Protein AF-A0A925W249-F1 (afdb_monomer_lite)

Foldseek 3Di:
DPPAAPFDFQDKEDQDQFWIKTFAFHQQQWGWIWIGRGNPPDIDIATADHPHHGDRHWQEWYALHQFWIWTAADQHAMWIGRGNRNYIDGDPDPFRHWRYWDDDNNKIWTATPVAIWIDNPDIDGDD

pLDDT: mean 90.41, std 11.21, range [43.38, 98.69]

Secondary structure (DSSP, 8-state):
--SS--S-EEEEEESSSS-EEEEE--SSS-EEEEEESSSSSS-EEEEEESSPPSS----EEEESSSS-EEEEETTTEEEEESSTTSS-EEE--S-----EEEEETTEEEEEETTEEEEESSSEEEE-

Structure (mmCIF, N/CA/C/O backbone):
data_AF-A0A925W249-F1
#
_entry.id   AF-A0A925W249-F1
#
loop_
_atom_site.group_PDB
_atom_site.id
_atom_site.type_symbol
_atom_site.label_atom_id
_atom_site.label_alt_id
_atom_site.label_comp_id
_atom_site.label_asym_id
_atom_site.label_entity_id
_atom_site.label_seq_id
_atom_site.pdbx_PDB_ins_code
_atom_site.Cartn_x
_atom_site.Cartn_y
_atom_site.Cartn_z
_atom_site.occupancy
_atom_site.B_iso_or_equiv
_atom_site.auth_seq_id
_atom_site.auth_comp_id
_atom_site.auth_asym_id
_atom_site.auth_atom_id
_atom_site.pdbx_PDB_model_num
ATOM 1 N N . GLN A 1 1 ? -5.253 -10.702 -17.607 1.00 43.38 1 GLN A N 1
ATOM 2 C CA . GLN A 1 1 ? -3.802 -10.494 -17.817 1.00 43.38 1 GLN A CA 1
ATOM 3 C C . GLN A 1 1 ? -3.448 -9.119 -17.261 1.00 43.38 1 GLN A C 1
ATOM 5 O O . GLN A 1 1 ? -4.121 -8.161 -17.617 1.00 43.38 1 GLN A O 1
ATOM 10 N N . HIS A 1 2 ? -2.479 -9.014 -16.346 1.00 49.25 2 HIS A N 1
ATOM 11 C CA . HIS A 1 2 ? -2.073 -7.728 -15.763 1.00 49.25 2 HIS A CA 1
ATOM 12 C C . HIS A 1 2 ? -1.334 -6.900 -16.820 1.00 49.25 2 HIS A C 1
ATOM 14 O O . HIS A 1 2 ? -0.283 -7.313 -17.303 1.00 49.25 2 HIS A O 1
ATOM 20 N N . ALA A 1 3 ? -1.881 -5.743 -17.189 1.00 48.31 3 ALA A N 1
ATOM 21 C CA . ALA A 1 3 ? -1.443 -4.929 -18.326 1.00 48.31 3 ALA A CA 1
ATOM 22 C C . ALA A 1 3 ? -0.095 -4.189 -18.128 1.00 48.31 3 ALA A C 1
ATOM 24 O O . ALA A 1 3 ? 0.095 -3.097 -18.652 1.00 48.31 3 ALA A O 1
ATOM 25 N N . GLY A 1 4 ? 0.866 -4.748 -17.385 1.00 51.97 4 GLY A N 1
ATOM 26 C CA . GLY A 1 4 ? 2.185 -4.112 -17.258 1.00 51.97 4 GLY A CA 1
ATOM 27 C C . GLY A 1 4 ? 3.193 -4.758 -16.312 1.00 51.97 4 GLY A C 1
ATOM 28 O O . GLY A 1 4 ? 4.364 -4.410 -16.365 1.00 51.97 4 GLY A O 1
ATOM 29 N N . GLY A 1 5 ? 2.797 -5.718 -15.474 1.00 53.78 5 GLY A N 1
ATOM 30 C CA . GLY A 1 5 ? 3.716 -6.419 -14.571 1.00 53.78 5 GLY A CA 1
ATOM 31 C C . GLY A 1 5 ? 3.803 -7.895 -14.928 1.00 53.78 5 GLY A C 1
ATOM 32 O O . GLY A 1 5 ? 2.887 -8.652 -14.621 1.00 53.78 5 GLY A O 1
ATOM 33 N N . ARG A 1 6 ? 4.892 -8.329 -15.573 1.00 59.25 6 ARG A N 1
ATOM 34 C CA . ARG A 1 6 ? 5.230 -9.759 -15.633 1.00 59.25 6 ARG A CA 1
ATOM 35 C C . ARG A 1 6 ? 5.653 -10.184 -14.226 1.00 59.25 6 ARG A C 1
ATOM 37 O O . ARG A 1 6 ? 6.809 -10.002 -13.854 1.00 59.25 6 ARG A O 1
ATOM 44 N N . GLY A 1 7 ? 4.722 -10.683 -13.424 1.00 71.75 7 GLY A N 1
ATOM 45 C CA . GLY A 1 7 ? 5.050 -11.124 -12.076 1.00 71.75 7 GLY A CA 1
ATOM 46 C C . GLY A 1 7 ? 3.854 -11.581 -11.253 1.00 71.75 7 GLY A C 1
ATOM 47 O O . GLY A 1 7 ? 2.706 -11.508 -11.688 1.00 71.75 7 GLY A O 1
ATOM 48 N N . TYR A 1 8 ? 4.154 -12.092 -10.064 1.00 86.31 8 TYR A N 1
ATOM 49 C CA . TYR A 1 8 ? 3.171 -12.646 -9.141 1.00 86.31 8 TYR A CA 1
ATOM 50 C C . TYR A 1 8 ? 2.357 -11.558 -8.427 1.00 86.31 8 TYR A C 1
ATOM 52 O O . TYR A 1 8 ? 2.871 -10.485 -8.102 1.00 86.31 8 TYR A O 1
ATOM 60 N N . ALA A 1 9 ? 1.104 -11.875 -8.097 1.00 90.38 9 ALA A N 1
ATOM 61 C CA . ALA A 1 9 ? 0.414 -11.219 -6.993 1.00 90.38 9 ALA A CA 1
ATOM 62 C C . ALA A 1 9 ? 0.920 -11.844 -5.683 1.00 90.38 9 ALA A C 1
ATOM 64 O O . ALA A 1 9 ? 0.784 -13.048 -5.479 1.00 90.38 9 ALA A O 1
ATOM 65 N N . TRP A 1 10 ? 1.548 -11.049 -4.817 1.00 92.38 10 TRP A N 1
ATOM 66 C CA . TRP A 1 10 ? 2.240 -11.575 -3.631 1.00 92.38 10 TRP A CA 1
ATOM 67 C C . TRP A 1 10 ? 1.328 -11.735 -2.424 1.00 92.38 10 TRP A C 1
ATOM 69 O O . TRP A 1 10 ? 1.401 -12.731 -1.708 1.00 92.38 10 TRP A O 1
ATOM 79 N N . LYS A 1 11 ? 0.508 -10.721 -2.158 1.00 94.25 11 LYS A N 1
ATOM 80 C CA . LYS A 1 11 ? -0.376 -10.674 -0.994 1.00 94.25 11 LYS A CA 1
ATOM 81 C C . LYS A 1 11 ? -1.690 -10.049 -1.380 1.00 94.25 11 LYS A C 1
ATOM 83 O O . LYS A 1 11 ? -1.701 -9.080 -2.133 1.00 94.25 11 LYS A O 1
ATOM 88 N N . ILE A 1 12 ? -2.756 -10.587 -0.811 1.00 96.25 12 ILE A N 1
ATOM 89 C CA . ILE A 1 12 ? -4.109 -10.058 -0.898 1.00 96.25 12 ILE A CA 1
ATOM 90 C C . ILE A 1 12 ? -4.470 -9.514 0.484 1.00 96.25 12 ILE A C 1
ATOM 92 O O . ILE A 1 12 ? -4.108 -10.109 1.498 1.00 96.25 12 ILE A O 1
ATOM 96 N N . PHE A 1 13 ? -5.163 -8.382 0.522 1.00 97.94 13 PHE A N 1
ATOM 97 C CA . PHE A 1 13 ? -5.614 -7.738 1.746 1.00 97.94 13 PHE A CA 1
ATOM 98 C C . PHE A 1 13 ? -7.084 -7.321 1.612 1.00 97.94 13 PHE A C 1
ATOM 100 O O . PHE A 1 13 ? -7.381 -6.293 0.990 1.00 97.94 13 PHE A O 1
ATOM 107 N N . PRO A 1 14 ? -8.018 -8.110 2.168 1.00 98.12 14 PRO A N 1
ATOM 108 C CA . PRO A 1 14 ? -9.419 -7.723 2.263 1.00 98.12 14 PRO A CA 1
ATOM 109 C C . PRO A 1 14 ? -9.589 -6.576 3.267 1.00 98.12 14 PRO A C 1
ATOM 111 O O . PRO A 1 14 ? -9.193 -6.685 4.425 1.00 98.12 14 PRO A O 1
ATOM 114 N N . VAL A 1 15 ? -10.190 -5.470 2.832 1.00 97.88 15 VAL A N 1
ATOM 115 C CA . VAL A 1 15 ? -10.579 -4.343 3.702 1.00 97.88 15 VAL A CA 1
ATOM 116 C C . VAL A 1 15 ? -12.020 -4.512 4.165 1.00 97.88 15 VAL A C 1
ATOM 118 O O . VAL A 1 15 ? -12.351 -4.260 5.323 1.00 97.88 15 VAL A O 1
ATOM 121 N N . THR A 1 16 ? -12.871 -4.964 3.248 1.00 97.75 16 THR A N 1
ATOM 122 C CA . THR A 1 16 ? -14.245 -5.412 3.486 1.00 97.75 16 THR A CA 1
ATOM 123 C C . THR A 1 16 ? -14.489 -6.667 2.636 1.00 97.75 16 THR A C 1
ATOM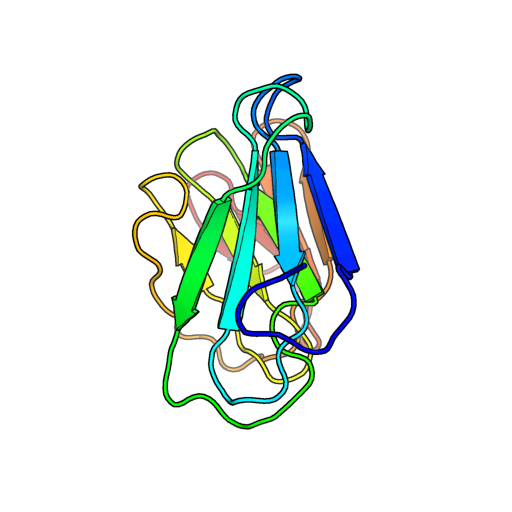 125 O O . THR A 1 16 ? -13.638 -7.001 1.808 1.00 97.75 16 THR A O 1
ATOM 128 N N . PRO A 1 17 ? -15.645 -7.348 2.754 1.00 98.00 17 PRO A N 1
ATOM 129 C CA . PRO A 1 17 ? -15.969 -8.469 1.870 1.00 98.00 17 PRO A CA 1
ATOM 130 C C . PRO A 1 17 ? -15.980 -8.119 0.373 1.00 98.00 17 PRO A C 1
ATOM 132 O O . PRO A 1 17 ? -15.864 -9.013 -0.453 1.00 98.00 17 PRO A O 1
ATOM 135 N N . LYS A 1 18 ? -16.129 -6.833 0.020 1.00 98.19 18 LYS A N 1
ATOM 136 C CA . LYS A 1 18 ? -16.153 -6.365 -1.375 1.00 98.19 18 LYS A CA 1
ATOM 137 C C . LYS A 1 18 ? -14.896 -5.610 -1.792 1.00 98.19 18 LYS A C 1
ATOM 139 O O . LYS A 1 18 ? -14.528 -5.645 -2.958 1.00 98.19 18 LYS A O 1
ATOM 144 N N . LEU A 1 19 ? -14.258 -4.909 -0.857 1.00 98.56 19 LEU A N 1
ATOM 145 C CA . LEU A 1 19 ? -13.078 -4.096 -1.123 1.00 98.56 19 LEU A CA 1
ATOM 146 C C . LEU A 1 19 ? -11.817 -4.890 -0.794 1.00 98.56 19 LEU A C 1
ATOM 148 O O . LEU A 1 19 ? -11.514 -5.115 0.379 1.00 98.56 19 LEU A O 1
ATOM 152 N N . ILE A 1 20 ? -11.071 -5.271 -1.825 1.00 98.69 20 ILE A N 1
ATOM 153 C CA . ILE A 1 20 ? -9.888 -6.122 -1.704 1.00 98.69 20 ILE A CA 1
ATOM 154 C C . ILE A 1 20 ? -8.751 -5.503 -2.508 1.00 98.69 20 ILE A C 1
ATOM 156 O O . ILE A 1 20 ? -8.958 -5.021 -3.619 1.00 98.69 20 ILE A O 1
ATOM 160 N N . TYR A 1 21 ? -7.538 -5.535 -1.964 1.00 98.31 21 TYR A N 1
ATOM 161 C CA . TYR A 1 21 ? -6.342 -5.128 -2.693 1.00 98.31 21 TYR A CA 1
ATOM 162 C C . TYR A 1 21 ? -5.350 -6.276 -2.816 1.00 98.31 21 TYR A C 1
ATOM 164 O O . TYR A 1 21 ? -5.301 -7.145 -1.949 1.00 98.31 21 TYR A O 1
ATOM 172 N N . ALA A 1 22 ? -4.518 -6.252 -3.854 1.00 97.06 22 ALA A N 1
ATOM 173 C CA . ALA A 1 22 ? -3.392 -7.164 -3.990 1.00 97.06 22 ALA A CA 1
ATOM 174 C C . ALA A 1 22 ? -2.101 -6.429 -4.364 1.00 97.06 22 ALA A C 1
ATOM 176 O O . ALA A 1 22 ? -2.096 -5.552 -5.228 1.00 97.06 22 ALA A O 1
ATOM 177 N N . GLY A 1 23 ? -0.994 -6.797 -3.722 1.00 95.25 23 GLY A N 1
ATOM 178 C CA . GLY A 1 23 ? 0.340 -6.323 -4.082 1.00 95.25 23 GLY A CA 1
ATOM 179 C C . GLY A 1 23 ? 0.832 -7.018 -5.346 1.00 95.25 23 GLY A C 1
ATOM 180 O O . GLY A 1 23 ? 0.841 -8.251 -5.395 1.00 95.25 23 GLY A O 1
ATOM 181 N N . LEU A 1 24 ? 1.227 -6.241 -6.357 1.00 92.75 24 LEU A N 1
ATOM 182 C CA . LEU A 1 24 ? 1.690 -6.774 -7.634 1.00 92.75 24 LEU A CA 1
ATOM 183 C C . LEU A 1 24 ? 3.204 -6.648 -7.759 1.00 92.75 24 LEU A C 1
ATOM 185 O O . LEU A 1 24 ? 3.781 -5.569 -7.585 1.00 92.75 24 LEU A O 1
ATOM 189 N N . GLN A 1 25 ? 3.829 -7.758 -8.143 1.00 90.06 25 GLN A N 1
ATOM 190 C CA . GLN A 1 25 ? 5.202 -7.735 -8.598 1.00 90.06 25 GLN A CA 1
ATOM 191 C C . GLN A 1 25 ? 5.317 -6.895 -9.865 1.00 90.06 25 GLN A C 1
ATOM 193 O O . GLN A 1 25 ? 4.561 -7.060 -10.824 1.00 90.06 25 GLN A O 1
ATOM 198 N N . SER A 1 26 ? 6.344 -6.063 -9.885 1.00 85.12 26 SER A N 1
ATOM 199 C CA . SER A 1 26 ? 6.762 -5.331 -11.071 1.00 85.12 26 SER A CA 1
ATOM 200 C C . SER A 1 26 ? 8.203 -5.696 -11.399 1.00 85.12 26 SER A C 1
ATOM 202 O O . SER A 1 26 ? 8.911 -6.225 -10.553 1.00 85.12 26 SER A O 1
ATOM 204 N N . GLN A 1 27 ? 8.637 -5.453 -12.630 1.00 85.69 27 GLN A N 1
ATOM 205 C CA . GLN A 1 27 ? 10.052 -5.548 -13.028 1.00 85.69 27 GLN A CA 1
ATOM 206 C C . GLN A 1 27 ? 10.476 -4.356 -13.899 1.00 85.69 27 GLN A C 1
ATOM 208 O O . GLN A 1 27 ? 11.643 -4.208 -14.233 1.00 85.69 27 GLN A O 1
ATOM 213 N N . ASP A 1 28 ? 9.529 -3.486 -14.239 1.00 89.81 28 ASP A N 1
ATOM 214 C CA . ASP A 1 28 ? 9.640 -2.389 -15.200 1.00 89.81 28 ASP A CA 1
ATOM 215 C C . ASP A 1 28 ? 9.859 -1.021 -14.531 1.00 89.81 28 ASP A C 1
ATOM 217 O O . ASP A 1 28 ? 9.762 0.015 -15.180 1.00 89.81 28 ASP A O 1
ATOM 221 N N . GLY A 1 29 ? 10.109 -0.998 -13.218 1.00 90.62 29 GLY A N 1
ATOM 222 C CA . GLY A 1 29 ? 10.260 0.245 -12.455 1.00 90.62 29 GLY A CA 1
ATOM 223 C C . GLY A 1 29 ? 8.951 1.006 -12.210 1.00 90.62 29 GLY A C 1
ATOM 224 O O . GLY A 1 29 ? 8.985 2.153 -11.753 1.00 90.62 29 GLY A O 1
ATOM 225 N N . ILE A 1 30 ? 7.795 0.388 -12.480 1.00 92.88 30 ILE A N 1
ATOM 226 C CA . ILE A 1 30 ? 6.475 0.939 -12.159 1.00 92.88 30 ILE A CA 1
ATOM 227 C C . ILE A 1 30 ? 5.820 0.056 -11.100 1.00 92.88 30 ILE A C 1
ATOM 229 O O . ILE A 1 30 ? 5.412 -1.071 -11.367 1.00 92.88 30 ILE A O 1
ATOM 233 N N . TYR A 1 31 ? 5.694 0.555 -9.878 1.00 94.44 31 TYR A N 1
ATOM 234 C CA . TYR A 1 31 ? 5.062 -0.169 -8.776 1.00 94.44 31 TYR A CA 1
ATOM 235 C C . TYR A 1 31 ? 3.544 -0.094 -8.883 1.00 94.44 31 TYR A C 1
ATOM 237 O O . TYR A 1 31 ? 2.994 0.971 -9.167 1.00 94.44 31 TYR A O 1
ATOM 245 N N . ARG A 1 32 ? 2.863 -1.224 -8.667 1.00 94.50 32 ARG A N 1
ATOM 246 C CA . ARG A 1 32 ? 1.416 -1.351 -8.874 1.00 94.50 32 ARG A CA 1
ATOM 247 C C . ARG A 1 32 ? 0.749 -2.169 -7.774 1.00 94.50 32 ARG A C 1
ATOM 249 O O . ARG A 1 32 ? 1.381 -2.996 -7.119 1.00 94.50 32 ARG A O 1
ATOM 256 N N . VAL A 1 33 ? -0.552 -1.961 -7.630 1.00 96.69 33 VAL A N 1
ATOM 257 C CA . VAL A 1 33 ? -1.461 -2.823 -6.868 1.00 96.69 33 VAL A CA 1
ATOM 258 C C . VAL A 1 33 ? -2.683 -3.149 -7.716 1.00 96.69 33 VAL A C 1
ATOM 260 O O . VAL A 1 33 ? -3.042 -2.375 -8.600 1.00 96.69 33 VAL A O 1
ATOM 263 N N . ALA A 1 34 ? -3.331 -4.276 -7.445 1.00 96.75 34 ALA A N 1
ATOM 264 C CA . ALA A 1 34 ? -4.676 -4.543 -7.934 1.00 9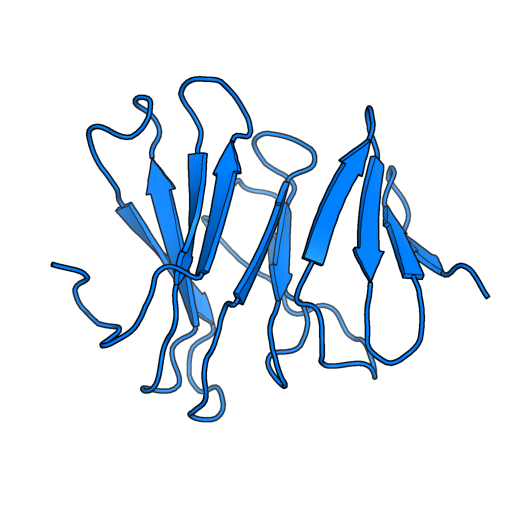6.75 34 ALA A CA 1
ATOM 265 C C . ALA A 1 34 ? -5.704 -4.145 -6.868 1.00 96.75 34 ALA A C 1
ATOM 267 O O . ALA A 1 34 ? -5.425 -4.247 -5.671 1.00 96.75 34 ALA A O 1
ATOM 268 N N . LYS A 1 35 ? -6.889 -3.720 -7.298 1.00 98.00 35 LYS A N 1
ATOM 269 C CA . LYS A 1 35 ? -8.027 -3.380 -6.445 1.00 98.00 35 LYS A CA 1
ATOM 270 C C . LYS A 1 35 ? -9.297 -3.991 -7.020 1.00 98.00 35 LYS A C 1
ATOM 272 O O . LYS A 1 35 ? -9.568 -3.814 -8.198 1.00 98.00 35 LYS A O 1
ATOM 277 N N . SER A 1 36 ? -10.084 -4.641 -6.178 1.00 98.50 36 SER A N 1
ATOM 278 C CA . SER A 1 36 ? -11.455 -5.049 -6.472 1.00 98.50 36 SER A CA 1
ATOM 279 C C . SER A 1 36 ? -12.412 -4.340 -5.517 1.00 98.50 36 SER A C 1
ATOM 281 O O . SER A 1 36 ? -12.074 -4.086 -4.356 1.00 98.50 36 SER A O 1
ATOM 283 N N . THR A 1 37 ? -13.594 -3.992 -6.018 1.00 98.38 37 THR A N 1
ATOM 284 C CA . THR A 1 37 ? -14.694 -3.373 -5.259 1.00 98.38 37 THR A CA 1
ATOM 285 C C . THR A 1 37 ? -15.967 -4.222 -5.270 1.00 98.38 37 THR A C 1
ATOM 287 O O . THR A 1 37 ? -16.995 -3.801 -4.733 1.00 98.38 37 THR A O 1
ATOM 290 N N . ASP A 1 38 ? -15.896 -5.420 -5.842 1.00 98.44 38 ASP A N 1
ATOM 291 C CA . ASP A 1 38 ? -17.005 -6.346 -6.051 1.00 98.44 38 ASP A CA 1
ATOM 292 C C . ASP A 1 38 ? -16.723 -7.756 -5.509 1.00 98.44 38 ASP A C 1
ATOM 294 O O . ASP A 1 38 ? -17.404 -8.704 -5.867 1.00 98.44 38 ASP A O 1
ATOM 298 N N . GLY A 1 39 ? -15.775 -7.894 -4.577 1.00 97.38 39 GLY A N 1
ATOM 299 C CA . GLY A 1 39 ? -15.492 -9.178 -3.919 1.00 97.38 39 GLY A CA 1
ATOM 300 C C . GLY A 1 39 ? -14.528 -10.081 -4.687 1.00 97.38 39 GLY A C 1
ATOM 301 O O . GLY A 1 39 ? -14.342 -11.235 -4.309 1.00 97.38 39 GLY A O 1
ATOM 302 N N . GLY A 1 40 ? -13.857 -9.542 -5.703 1.00 97.00 40 GLY A N 1
ATOM 303 C CA . GLY A 1 40 ? -12.830 -10.229 -6.478 1.00 97.00 40 GLY A CA 1
ATOM 304 C C . GLY A 1 40 ? -13.274 -10.662 -7.873 1.00 97.00 40 GLY A C 1
ATOM 305 O O . GLY A 1 40 ? -12.474 -11.305 -8.555 1.00 97.00 40 GLY A O 1
ATOM 306 N N . ASP A 1 41 ? -14.483 -10.294 -8.301 1.00 97.38 41 ASP A N 1
ATOM 307 C CA . ASP A 1 41 ? -15.002 -10.607 -9.635 1.00 97.38 41 ASP A CA 1
ATOM 308 C C . ASP A 1 41 ? -14.281 -9.780 -10.712 1.00 97.38 41 ASP A C 1
ATOM 310 O O . ASP A 1 41 ? -13.852 -10.321 -11.734 1.00 97.38 41 ASP A O 1
ATOM 314 N N . HIS A 1 42 ? -14.052 -8.487 -10.449 1.00 97.06 42 HIS A N 1
ATOM 315 C CA . HIS A 1 42 ? -13.280 -7.599 -11.318 1.00 97.06 42 HIS A CA 1
ATOM 316 C C . HIS A 1 42 ? -12.158 -6.891 -10.555 1.00 97.06 42 HIS A C 1
ATOM 318 O O . HIS A 1 42 ? -12.252 -6.605 -9.359 1.00 97.06 42 HIS A O 1
ATOM 324 N N . TRP A 1 43 ? -11.067 -6.601 -11.272 1.00 96.56 43 TRP A N 1
ATOM 325 C CA . TRP A 1 43 ? -9.857 -6.009 -10.706 1.00 96.56 43 TRP A CA 1
ATOM 326 C C . TRP A 1 43 ? -9.318 -4.875 -11.574 1.00 96.56 43 TRP A C 1
ATOM 328 O O . TRP A 1 43 ? -8.940 -5.086 -12.727 1.00 96.56 43 TRP A O 1
ATOM 338 N N . ASP A 1 44 ? -9.170 -3.704 -10.966 1.00 95.88 44 ASP A N 1
ATOM 339 C CA . ASP A 1 44 ? -8.458 -2.562 -11.524 1.00 95.88 44 ASP A CA 1
ATOM 340 C C . ASP A 1 44 ? -6.986 -2.596 -11.117 1.00 95.88 44 ASP A C 1
ATOM 342 O O . ASP A 1 44 ? -6.638 -2.977 -9.998 1.00 95.88 44 ASP A O 1
ATOM 346 N N . THR A 1 45 ? -6.097 -2.153 -12.007 1.00 94.88 45 THR A N 1
ATOM 347 C CA . THR A 1 45 ? -4.676 -1.973 -11.681 1.00 94.88 45 THR A CA 1
ATOM 348 C C . THR A 1 45 ? -4.391 -0.505 -11.398 1.00 94.88 45 THR A C 1
ATOM 350 O O . THR A 1 45 ? -4.594 0.348 -12.258 1.00 94.88 45 THR A O 1
ATOM 353 N N . LEU A 1 46 ? -3.875 -0.214 -10.206 1.00 96.00 46 LEU A N 1
ATOM 354 C CA . LEU A 1 46 ? -3.530 1.134 -9.766 1.00 96.00 46 LEU A CA 1
ATOM 355 C C . LEU A 1 46 ? -2.011 1.305 -9.731 1.00 96.00 46 LEU A C 1
ATOM 357 O O . LEU A 1 46 ? -1.281 0.426 -9.262 1.00 96.00 46 LEU A O 1
ATOM 361 N N . THR A 1 47 ? -1.534 2.454 -10.207 1.00 95.94 47 THR A N 1
ATOM 362 C CA . THR A 1 47 ? -0.112 2.810 -10.143 1.00 95.94 47 THR A CA 1
ATOM 363 C C . THR A 1 47 ? 0.211 3.413 -8.780 1.00 95.94 47 THR A C 1
ATOM 365 O O . THR A 1 47 ? -0.444 4.351 -8.338 1.00 95.94 47 THR A O 1
ATOM 368 N N . VAL A 1 48 ? 1.244 2.882 -8.129 1.00 96.81 48 VAL A N 1
ATOM 369 C CA . VAL A 1 48 ? 1.783 3.391 -6.860 1.00 96.81 48 VAL A CA 1
ATOM 370 C C . VAL A 1 48 ? 2.887 4.410 -7.119 1.00 96.81 48 VAL A C 1
ATOM 372 O O . VAL A 1 48 ? 2.895 5.484 -6.529 1.00 96.81 48 VAL A O 1
ATOM 375 N N . ALA A 1 49 ? 3.840 4.074 -7.991 1.00 95.56 49 ALA A N 1
ATOM 376 C CA . ALA A 1 49 ? 4.962 4.945 -8.326 1.00 95.56 49 ALA A CA 1
ATOM 377 C C . ALA A 1 49 ? 5.586 4.550 -9.667 1.00 95.56 49 ALA A C 1
ATOM 379 O O . ALA A 1 49 ? 5.578 3.378 -10.038 1.00 95.56 49 ALA A O 1
ATOM 380 N N . THR A 1 50 ? 6.184 5.519 -10.355 1.00 94.56 50 THR A N 1
ATOM 381 C CA . THR A 1 50 ? 6.935 5.338 -11.607 1.00 94.56 50 THR A CA 1
ATOM 382 C C . THR A 1 50 ? 8.401 5.725 -11.414 1.00 94.56 50 THR A C 1
ATOM 384 O O . THR A 1 50 ? 8.749 6.399 -10.442 1.00 94.56 50 THR A O 1
ATOM 387 N N . GLY A 1 51 ? 9.273 5.314 -12.340 1.00 93.12 51 GLY A N 1
ATOM 388 C CA . GLY A 1 51 ? 10.697 5.677 -12.308 1.00 93.12 51 GLY A CA 1
ATOM 389 C C . GLY A 1 51 ? 11.445 5.097 -11.105 1.00 93.12 51 GLY A C 1
ATOM 390 O O . GLY A 1 51 ? 12.416 5.682 -10.628 1.00 93.12 51 GLY A O 1
ATOM 391 N N . LYS A 1 52 ? 10.964 3.974 -10.566 1.00 92.12 52 LYS A N 1
ATOM 392 C CA . LYS A 1 52 ? 11.604 3.273 -9.454 1.00 92.12 52 LYS A CA 1
ATOM 393 C C . LYS A 1 52 ? 12.618 2.255 -9.982 1.00 92.12 52 LYS A C 1
ATOM 395 O O . LYS A 1 52 ? 12.534 1.861 -11.146 1.00 92.12 52 LYS A O 1
ATOM 400 N N . PRO A 1 53 ? 13.586 1.825 -9.155 1.00 87.88 53 PRO A N 1
ATOM 401 C CA . PRO A 1 53 ? 14.507 0.774 -9.557 1.00 87.88 53 PRO A CA 1
ATOM 402 C C . PRO A 1 53 ? 13.749 -0.475 -10.034 1.00 87.88 53 PRO A C 1
ATOM 404 O O . PRO A 1 53 ? 12.767 -0.866 -9.392 1.00 87.88 53 PRO A O 1
ATOM 407 N N . PRO A 1 54 ? 14.194 -1.120 -11.124 1.00 85.50 54 PRO A N 1
ATOM 408 C CA . PRO A 1 54 ? 13.740 -2.458 -11.469 1.00 85.50 54 PRO A CA 1
ATOM 409 C C . PRO A 1 54 ? 13.975 -3.405 -10.291 1.00 85.50 54 PRO A C 1
ATOM 411 O O . PRO A 1 54 ? 15.002 -3.343 -9.615 1.00 85.50 54 PRO A O 1
ATOM 414 N N . GLY A 1 55 ? 13.018 -4.278 -10.021 1.00 79.94 55 GLY A N 1
ATOM 415 C CA . GLY A 1 55 ? 13.045 -5.145 -8.849 1.00 79.94 55 GLY A CA 1
ATOM 416 C C . GLY A 1 55 ? 11.632 -5.559 -8.477 1.00 79.94 55 GLY A C 1
ATOM 417 O O . GLY A 1 55 ? 10.696 -5.016 -9.052 1.00 79.94 55 GLY A O 1
ATOM 418 N N . PRO A 1 56 ? 11.453 -6.484 -7.519 1.00 84.25 56 PRO A N 1
ATOM 419 C CA . PRO A 1 56 ? 10.203 -7.219 -7.316 1.00 84.25 56 PRO A CA 1
ATOM 420 C C . PRO A 1 56 ? 8.991 -6.352 -6.939 1.00 84.25 56 PRO A C 1
ATOM 422 O O . PRO A 1 56 ? 7.886 -6.880 -6.864 1.00 84.25 56 PRO A O 1
ATOM 425 N N . GLY A 1 57 ? 9.164 -5.048 -6.718 1.00 89.88 57 GLY A N 1
ATOM 426 C CA . GLY A 1 57 ? 8.075 -4.099 -6.527 1.00 89.88 57 GLY A CA 1
ATOM 427 C C . GLY A 1 57 ? 7.255 -4.377 -5.272 1.00 89.88 57 GLY A C 1
ATOM 428 O O . GLY A 1 57 ? 7.798 -4.658 -4.202 1.00 89.88 57 GLY A O 1
ATOM 429 N N . ILE A 1 58 ? 5.931 -4.276 -5.395 1.00 94.44 58 ILE A N 1
ATOM 430 C CA . ILE A 1 58 ? 5.031 -4.365 -4.248 1.00 94.44 58 ILE A CA 1
ATOM 431 C C . ILE A 1 58 ? 4.823 -5.827 -3.847 1.00 94.44 58 ILE A C 1
ATOM 433 O O . ILE A 1 58 ? 4.238 -6.623 -4.578 1.00 94.44 58 ILE A O 1
ATOM 437 N N . GLN A 1 59 ? 5.265 -6.162 -2.637 1.00 93.81 59 GLN A N 1
ATOM 438 C CA . GLN A 1 59 ? 5.108 -7.491 -2.034 1.00 93.81 59 GLN A CA 1
ATOM 439 C C . GLN A 1 59 ? 4.297 -7.451 -0.736 1.00 93.81 59 GLN A C 1
ATOM 441 O O . GLN A 1 59 ? 3.753 -8.465 -0.305 1.00 93.81 59 GLN A O 1
ATOM 446 N N . GLY A 1 60 ? 4.245 -6.284 -0.097 1.00 94.94 60 GLY A N 1
ATOM 447 C CA . GLY A 1 60 ? 3.482 -6.016 1.107 1.00 94.94 60 GLY A CA 1
ATOM 448 C C . GLY A 1 60 ? 2.379 -5.010 0.840 1.00 94.94 60 GLY A C 1
ATOM 449 O O . GLY A 1 60 ? 2.585 -4.028 0.129 1.00 94.94 60 GLY A O 1
ATOM 450 N N . ILE A 1 61 ? 1.217 -5.258 1.433 1.00 97.56 61 ILE A N 1
ATOM 451 C CA . ILE A 1 61 ? 0.049 -4.391 1.349 1.00 97.56 61 ILE A CA 1
ATOM 452 C C . ILE A 1 61 ? -0.784 -4.532 2.621 1.00 97.56 61 ILE A C 1
ATOM 454 O O . ILE A 1 61 ? -0.911 -5.638 3.146 1.00 97.56 61 ILE A O 1
ATOM 458 N N . GLY A 1 62 ? -1.325 -3.423 3.121 1.00 97.44 62 GLY A N 1
ATOM 459 C CA . GLY A 1 62 ? -2.227 -3.410 4.269 1.00 97.44 62 GLY A CA 1
ATOM 460 C C . GLY A 1 62 ? -3.003 -2.107 4.386 1.00 97.44 62 GLY A C 1
ATOM 461 O O . GLY A 1 62 ? -2.489 -1.040 4.064 1.00 97.44 62 GLY A O 1
ATOM 462 N N . PHE A 1 63 ? -4.247 -2.193 4.847 1.00 97.81 63 PHE A N 1
ATOM 463 C CA . PHE A 1 63 ? -5.169 -1.059 4.928 1.00 97.81 63 PHE A CA 1
ATOM 464 C C . PHE A 1 63 ? -5.833 -0.995 6.297 1.00 97.81 63 PHE A C 1
ATOM 466 O O . PHE A 1 63 ? -6.327 -2.003 6.802 1.00 97.81 63 PHE A O 1
ATOM 473 N N . LEU A 1 64 ? -5.865 0.202 6.882 1.00 97.06 64 LEU A N 1
ATOM 474 C CA . LEU A 1 64 ? -6.598 0.464 8.118 1.00 97.06 64 LEU A CA 1
ATOM 475 C C . LEU A 1 64 ? -8.105 0.505 7.838 1.00 97.06 64 LEU A C 1
ATOM 477 O O . LEU A 1 64 ? -8.896 -0.116 8.551 1.00 97.06 64 LEU A O 1
ATOM 481 N N . ASP A 1 65 ? -8.481 1.193 6.765 1.00 96.50 65 ASP A N 1
ATOM 482 C CA . ASP A 1 65 ? -9.853 1.409 6.314 1.00 96.50 65 ASP A CA 1
ATOM 483 C C .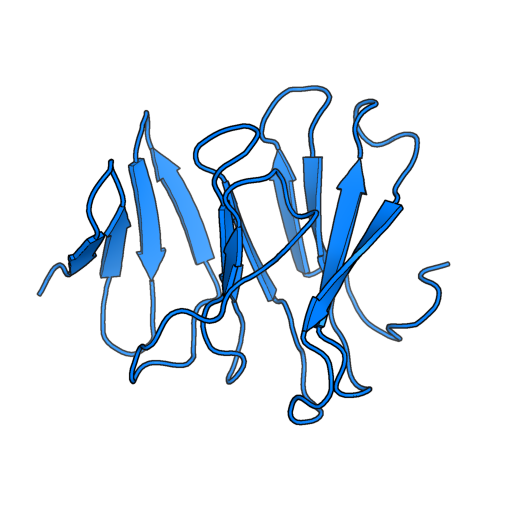 ASP A 1 65 ? -9.898 1.543 4.777 1.00 96.50 65 ASP A C 1
ATOM 485 O O . ASP A 1 65 ? -8.916 1.264 4.090 1.00 96.50 65 ASP A O 1
ATOM 489 N N . ALA A 1 66 ? -11.049 1.926 4.216 1.00 97.69 66 ALA A N 1
ATOM 490 C CA . ALA A 1 66 ? -11.238 2.025 2.766 1.00 97.69 66 ALA A CA 1
ATOM 491 C C . ALA A 1 66 ? -10.356 3.087 2.081 1.00 97.69 66 ALA A C 1
ATOM 493 O O . ALA A 1 66 ? -10.119 2.991 0.874 1.00 97.69 66 ALA A O 1
ATOM 494 N N . ASN A 1 67 ? -9.876 4.072 2.841 1.00 97.50 67 ASN A N 1
ATOM 495 C CA . ASN A 1 67 ? -9.127 5.224 2.358 1.00 97.50 67 ASN A CA 1
ATOM 496 C C . ASN A 1 67 ? -7.643 5.142 2.736 1.00 97.50 67 ASN A C 1
ATOM 498 O O . ASN A 1 67 ? -6.786 5.490 1.926 1.00 97.50 67 ASN A O 1
ATOM 502 N N . THR A 1 68 ? -7.341 4.668 3.945 1.00 97.62 68 THR A N 1
ATOM 503 C CA . THR A 1 68 ? -6.004 4.732 4.540 1.00 97.62 68 THR A CA 1
ATOM 504 C C . THR A 1 68 ? -5.276 3.396 4.433 1.00 97.62 68 THR A C 1
ATOM 506 O O . THR A 1 68 ? -5.693 2.398 5.031 1.00 97.62 68 THR A O 1
ATOM 509 N N . GLY A 1 69 ? -4.145 3.374 3.725 1.00 97.75 69 GLY A N 1
ATOM 510 C CA . GLY A 1 69 ? -3.366 2.151 3.526 1.00 97.75 69 GLY A CA 1
ATOM 511 C C . GLY A 1 69 ? -1.888 2.365 3.238 1.00 97.75 69 GLY A C 1
ATOM 512 O O . GLY A 1 69 ? -1.416 3.491 3.061 1.00 97.75 69 GLY A O 1
ATOM 513 N N . TRP A 1 70 ? -1.160 1.251 3.199 1.00 97.69 70 TRP A N 1
ATOM 514 C CA . TRP A 1 70 ? 0.277 1.174 2.979 1.00 97.69 70 TRP A CA 1
ATOM 515 C C . TRP A 1 70 ? 0.636 0.023 2.053 1.00 97.69 70 TRP A C 1
ATOM 517 O O . TRP A 1 70 ? -0.005 -1.030 2.041 1.00 97.69 70 TRP A O 1
ATOM 527 N N . VAL A 1 71 ? 1.722 0.223 1.317 1.00 97.25 71 VAL A N 1
ATOM 528 C CA . VAL A 1 71 ? 2.380 -0.807 0.520 1.00 97.25 71 VAL A CA 1
ATOM 529 C C . VAL A 1 71 ? 3.884 -0.736 0.707 1.00 97.25 71 VAL A C 1
ATOM 531 O O . VAL A 1 71 ? 4.442 0.309 1.048 1.00 97.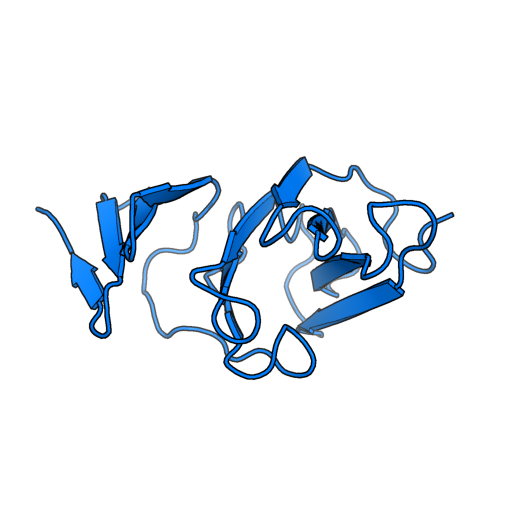25 71 VAL A O 1
ATOM 534 N N . GLY A 1 72 ? 4.548 -1.851 0.443 1.00 95.69 72 GLY A N 1
ATOM 535 C CA . GLY A 1 72 ? 5.996 -1.947 0.466 1.00 95.69 72 GLY A CA 1
ATOM 536 C C . GLY A 1 72 ? 6.488 -3.229 -0.186 1.00 95.69 72 GLY A C 1
ATOM 537 O O . GLY A 1 72 ? 5.731 -3.977 -0.806 1.00 95.69 72 GLY A O 1
ATOM 538 N N . GLY A 1 73 ? 7.779 -3.491 -0.052 1.00 92.88 73 GLY A N 1
ATOM 539 C CA . GLY A 1 73 ? 8.405 -4.701 -0.566 1.00 92.88 73 GLY A CA 1
ATOM 540 C C . GLY A 1 73 ? 9.900 -4.706 -0.301 1.00 92.88 73 GLY A C 1
ATOM 541 O O . GLY A 1 73 ? 10.414 -3.851 0.423 1.00 92.88 73 GLY A O 1
ATOM 542 N N . PHE A 1 74 ? 10.607 -5.663 -0.891 1.00 91.19 74 PHE A N 1
ATOM 543 C CA . PHE A 1 74 ? 12.063 -5.728 -0.852 1.00 91.19 74 PHE A CA 1
ATOM 544 C C . PHE A 1 74 ? 12.674 -4.557 -1.641 1.00 91.19 74 PHE A C 1
ATOM 546 O O . PHE A 1 74 ? 12.374 -4.376 -2.820 1.00 91.19 74 PHE A O 1
ATOM 553 N N . PHE A 1 75 ? 13.477 -3.719 -0.974 1.00 90.06 75 PHE A N 1
ATOM 554 C CA . PHE A 1 75 ? 14.083 -2.485 -1.515 1.00 90.06 75 PHE A CA 1
ATOM 555 C C . PHE A 1 75 ? 13.112 -1.465 -2.138 1.00 90.06 75 PHE A C 1
ATOM 557 O O . PHE A 1 75 ? 13.517 -0.510 -2.809 1.00 90.06 75 PHE A O 1
ATOM 564 N N . THR A 1 76 ? 11.822 -1.597 -1.858 1.00 91.62 76 THR A N 1
ATOM 565 C CA . THR A 1 76 ? 10.779 -0.763 -2.463 1.00 91.62 76 THR A CA 1
ATOM 566 C C . THR A 1 76 ? 10.583 0.541 -1.690 1.00 91.62 76 THR A C 1
ATOM 568 O O . THR A 1 76 ? 10.208 1.545 -2.286 1.00 91.62 76 THR A O 1
ATOM 571 N N . GLY A 1 77 ? 10.929 0.572 -0.397 1.00 92.44 77 GLY A N 1
ATOM 572 C CA . GLY A 1 77 ? 10.454 1.631 0.495 1.00 92.44 77 GLY A CA 1
ATOM 573 C C . GLY A 1 77 ? 9.022 1.353 0.954 1.00 92.44 77 GLY A C 1
ATOM 574 O O . GLY A 1 77 ? 8.507 0.248 0.763 1.00 92.44 77 GLY A O 1
ATOM 575 N N . MET A 1 78 ? 8.395 2.352 1.571 1.00 94.69 78 MET A N 1
ATOM 576 C CA . MET A 1 78 ? 6.987 2.306 1.959 1.00 94.69 78 MET A CA 1
ATOM 577 C C . MET A 1 78 ? 6.237 3.453 1.294 1.00 94.69 78 MET A C 1
ATOM 579 O O . MET A 1 78 ? 6.708 4.588 1.302 1.00 94.69 78 MET A O 1
ATOM 583 N N . PHE A 1 79 ? 5.055 3.166 0.763 1.00 96.81 79 PHE A N 1
ATOM 584 C CA . PHE A 1 79 ? 4.133 4.174 0.246 1.00 96.81 79 PHE A CA 1
ATOM 585 C C . PHE A 1 79 ? 2.834 4.104 1.029 1.00 96.81 79 PHE A C 1
ATOM 587 O O . PHE A 1 79 ? 2.452 3.038 1.508 1.00 96.81 79 PHE A O 1
ATOM 594 N N . THR A 1 80 ? 2.158 5.238 1.156 1.00 97.62 80 THR A N 1
ATOM 595 C CA . THR A 1 80 ? 0.866 5.345 1.826 1.00 97.62 80 THR A CA 1
ATOM 596 C C . THR A 1 80 ? -0.140 6.076 0.956 1.00 97.62 80 THR A C 1
ATOM 598 O O . THR A 1 80 ? 0.228 6.940 0.162 1.00 97.62 80 THR A O 1
ATOM 601 N N . THR A 1 81 ? -1.406 5.726 1.122 1.00 98.50 81 THR A N 1
ATOM 602 C CA . THR A 1 81 ? -2.552 6.386 0.505 1.00 98.50 81 THR A CA 1
ATOM 603 C C . THR A 1 81 ? -3.526 6.828 1.593 1.00 98.50 81 THR A C 1
ATOM 605 O O . THR A 1 81 ? -3.604 6.195 2.649 1.00 98.50 81 THR A O 1
ATOM 608 N N . ALA A 1 82 ? -4.247 7.914 1.325 1.00 97.88 82 ALA A N 1
ATOM 609 C CA . ALA A 1 82 ? -5.347 8.418 2.147 1.00 97.88 82 ALA A CA 1
ATOM 610 C C . ALA A 1 82 ? -6.660 8.532 1.345 1.00 97.88 82 ALA A C 1
ATOM 612 O O . ALA A 1 82 ? -7.623 9.133 1.812 1.00 97.88 82 ALA A O 1
ATOM 613 N N . ASP A 1 83 ? -6.694 7.986 0.125 1.00 98.38 83 ASP A N 1
ATOM 614 C CA . ASP A 1 83 ? -7.821 8.074 -0.811 1.00 98.38 83 ASP A CA 1
ATOM 615 C C . ASP A 1 83 ? -8.155 6.724 -1.475 1.00 98.38 83 ASP A C 1
ATOM 617 O O . ASP A 1 83 ? -8.754 6.665 -2.554 1.00 98.38 83 ASP A O 1
ATOM 621 N N . GLY A 1 84 ? -7.774 5.620 -0.827 1.00 98.00 84 GLY A N 1
ATOM 622 C CA . GLY A 1 84 ? -8.083 4.268 -1.290 1.00 98.00 84 GLY A CA 1
ATOM 623 C C . GLY A 1 84 ? -7.274 3.862 -2.521 1.00 98.00 84 GLY A C 1
ATOM 624 O O . GLY A 1 84 ? -7.766 3.122 -3.378 1.00 98.00 84 GLY A O 1
ATOM 625 N N . GLY A 1 85 ? -6.049 4.375 -2.625 1.00 98.06 85 GLY A N 1
ATOM 626 C CA . GLY A 1 85 ? -5.077 4.033 -3.656 1.00 98.06 85 GLY A CA 1
ATOM 627 C C . GLY A 1 85 ? -5.205 4.824 -4.955 1.00 98.06 85 GLY A C 1
ATOM 628 O O . GLY A 1 85 ? -4.543 4.451 -5.923 1.00 98.06 85 GLY A O 1
ATOM 629 N N . LYS A 1 86 ? -6.022 5.888 -4.997 1.00 97.69 86 LYS A N 1
ATOM 630 C CA . LYS A 1 86 ? -6.085 6.796 -6.158 1.00 97.69 86 LYS A CA 1
ATOM 631 C C . LYS A 1 86 ? -4.788 7.591 -6.288 1.00 97.69 86 LYS A C 1
ATOM 633 O O . LYS A 1 86 ? -4.322 7.820 -7.400 1.00 97.69 86 LYS A O 1
ATOM 638 N N . SER A 1 87 ? -4.192 7.963 -5.159 1.00 98.25 87 SER A N 1
ATOM 639 C CA . SER A 1 87 ? -2.857 8.537 -5.075 1.00 98.25 87 SER A CA 1
ATOM 640 C C . SER A 1 87 ? -2.043 7.888 -3.955 1.00 98.25 87 SER A C 1
ATOM 642 O O . SER A 1 87 ? -2.574 7.396 -2.953 1.00 98.25 87 SER A O 1
ATOM 644 N N . TRP A 1 88 ? -0.725 7.871 -4.147 1.00 98.44 88 TRP A N 1
ATOM 645 C CA . TRP A 1 88 ? 0.237 7.299 -3.213 1.00 98.44 88 TRP A CA 1
ATOM 646 C C . TRP A 1 88 ? 1.366 8.289 -2.954 1.00 98.44 88 TRP A C 1
ATOM 648 O O . TRP A 1 88 ? 1.851 8.960 -3.863 1.00 98.44 88 TRP A O 1
ATOM 658 N N . ARG A 1 89 ? 1.816 8.351 -1.702 1.00 97.75 89 ARG A N 1
ATOM 659 C CA . ARG A 1 89 ? 2.954 9.159 -1.266 1.00 97.75 89 ARG A CA 1
ATOM 660 C C . ARG A 1 89 ? 4.009 8.266 -0.636 1.00 97.75 89 ARG A C 1
ATOM 662 O O . ARG A 1 89 ? 3.692 7.433 0.211 1.00 97.75 89 ARG A O 1
ATOM 669 N N . GLU A 1 90 ? 5.264 8.468 -1.012 1.00 95.56 90 GLU A N 1
ATOM 670 C CA . GLU A 1 90 ? 6.395 7.797 -0.373 1.00 95.56 90 GLU A CA 1
ATOM 671 C C . GLU A 1 90 ? 6.544 8.265 1.080 1.00 95.56 90 GLU A C 1
ATOM 673 O O . GLU A 1 90 ? 6.481 9.458 1.383 1.00 95.56 90 GLU A O 1
ATOM 678 N N . VAL A 1 91 ? 6.718 7.318 1.997 1.00 93.12 91 VAL A N 1
ATOM 679 C CA . VAL A 1 91 ? 6.977 7.608 3.406 1.00 93.12 91 VAL A CA 1
ATOM 680 C C . VAL A 1 91 ? 8.485 7.722 3.589 1.00 93.12 91 VAL A C 1
ATOM 682 O O . VAL A 1 91 ? 9.219 6.779 3.299 1.00 93.12 91 VAL A O 1
ATOM 685 N N . ALA A 1 92 ? 8.945 8.871 4.085 1.00 90.50 92 ALA A N 1
ATOM 686 C CA . ALA A 1 92 ? 10.361 9.158 4.298 1.00 90.50 92 ALA A CA 1
ATOM 687 C C . ALA A 1 92 ? 10.939 8.324 5.459 1.00 90.50 92 ALA A C 1
ATOM 689 O O . ALA A 1 92 ? 11.035 8.781 6.597 1.00 90.50 92 ALA A O 1
ATOM 690 N N . LEU A 1 93 ? 11.306 7.076 5.166 1.00 87.81 93 LEU A N 1
ATOM 691 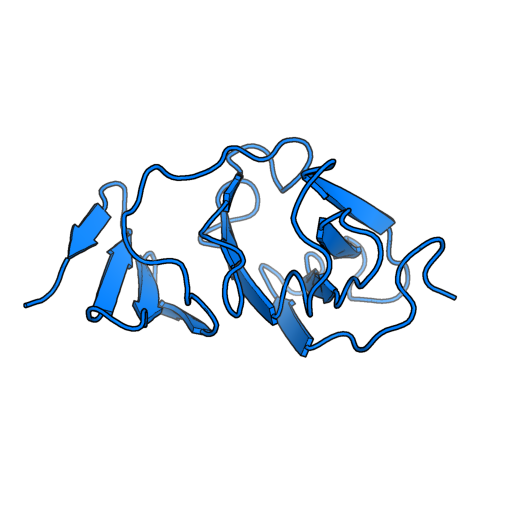C CA . LEU A 1 93 ? 11.952 6.146 6.088 1.00 87.81 93 LEU A CA 1
ATOM 692 C C . LEU A 1 93 ? 13.324 5.736 5.560 1.00 87.81 93 LEU A C 1
ATOM 694 O O . LEU A 1 93 ? 13.553 5.645 4.358 1.00 87.81 93 LEU A O 1
ATOM 698 N N . THR A 1 94 ? 14.236 5.442 6.484 1.00 86.25 94 THR A N 1
ATOM 699 C CA . THR A 1 94 ? 15.564 4.912 6.139 1.00 86.25 94 THR A CA 1
ATOM 700 C C . THR A 1 94 ? 15.555 3.402 5.883 1.00 86.25 94 THR A C 1
ATOM 702 O O . THR A 1 94 ? 16.473 2.882 5.253 1.00 86.25 94 THR A O 1
ATOM 705 N N . ASP A 1 95 ? 14.540 2.688 6.378 1.00 89.38 95 ASP A N 1
ATOM 706 C CA . ASP A 1 95 ? 14.286 1.285 6.042 1.00 89.38 95 ASP A CA 1
ATOM 707 C C . ASP A 1 95 ? 13.557 1.199 4.695 1.00 89.38 95 ASP A C 1
ATOM 709 O O . ASP A 1 95 ? 12.751 2.065 4.355 1.00 89.38 95 ASP A O 1
ATOM 713 N N . ARG A 1 96 ? 13.844 0.153 3.922 1.00 89.94 96 ARG A N 1
ATOM 714 C CA . ARG A 1 96 ? 13.283 -0.062 2.583 1.00 89.94 96 ARG A CA 1
ATOM 715 C C . ARG A 1 96 ? 12.687 -1.450 2.384 1.00 89.94 96 ARG A C 1
ATOM 717 O O . ARG A 1 96 ? 12.361 -1.790 1.249 1.00 89.94 96 ARG A O 1
ATOM 724 N N . MET A 1 97 ? 12.567 -2.243 3.447 1.00 92.06 97 MET A N 1
ATOM 725 C CA . MET A 1 97 ? 12.123 -3.634 3.385 1.00 92.06 97 MET A CA 1
ATOM 726 C C .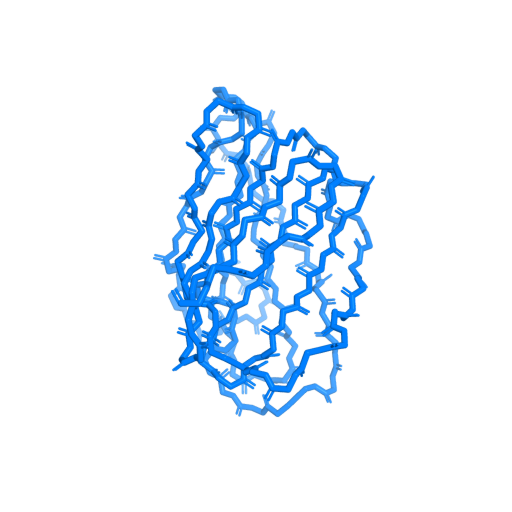 MET A 1 97 ? 10.832 -3.828 4.179 1.00 92.06 97 MET A C 1
ATOM 728 O O . MET A 1 97 ? 10.888 -4.232 5.330 1.00 92.06 97 MET A O 1
ATOM 732 N N . PHE A 1 98 ? 9.671 -3.577 3.570 1.00 93.44 98 PHE A N 1
ATOM 733 C CA . PHE A 1 98 ? 8.362 -3.705 4.234 1.00 93.44 98 PHE A CA 1
ATOM 734 C C . PHE A 1 98 ? 7.484 -4.722 3.518 1.00 93.44 98 PHE A C 1
ATOM 736 O O . PHE A 1 98 ? 6.748 -4.394 2.591 1.00 93.44 98 PHE A O 1
ATOM 743 N N . ASN A 1 99 ? 7.588 -5.984 3.924 1.00 91.62 99 ASN A N 1
ATOM 744 C CA . ASN A 1 99 ? 6.883 -7.063 3.239 1.00 91.62 99 ASN A CA 1
ATOM 745 C C . ASN A 1 99 ? 5.547 -7.409 3.912 1.00 91.62 99 ASN A C 1
ATOM 747 O O . ASN A 1 99 ? 4.610 -7.802 3.225 1.00 91.62 99 ASN A O 1
ATOM 751 N N . ARG A 1 100 ? 5.407 -7.291 5.238 1.00 92.06 100 ARG A N 1
ATOM 752 C CA . ARG A 1 100 ? 4.218 -7.774 5.961 1.00 92.06 100 ARG A CA 1
ATOM 753 C C . ARG A 1 100 ? 3.526 -6.657 6.726 1.00 92.06 100 ARG A C 1
ATOM 755 O O . ARG A 1 100 ? 4.130 -6.095 7.628 1.00 92.06 100 ARG A O 1
ATOM 762 N N . PHE A 1 101 ? 2.256 -6.448 6.396 1.00 95.44 101 PHE A N 1
ATOM 763 C CA . PHE A 1 101 ? 1.326 -5.572 7.091 1.00 95.44 101 PHE A CA 1
ATOM 764 C C . PHE A 1 101 ? 0.187 -6.428 7.644 1.00 95.44 101 PHE A C 1
ATOM 766 O O . PHE A 1 101 ? -0.280 -7.334 6.957 1.00 95.44 101 PHE A O 1
ATOM 773 N N . GLU A 1 102 ? -0.243 -6.146 8.864 1.00 95.94 102 GLU A N 1
ATOM 774 C CA . GLU A 1 102 ? -1.310 -6.863 9.556 1.00 95.94 102 GLU A CA 1
ATOM 775 C C . GLU A 1 102 ? -2.234 -5.854 10.234 1.00 95.94 102 GLU A C 1
ATOM 777 O O . GLU A 1 102 ? -1.751 -4.915 10.875 1.00 95.94 102 GLU A O 1
ATOM 782 N N . LYS A 1 103 ? -3.552 -6.037 10.110 1.00 96.06 103 LYS A N 1
ATOM 783 C CA . LYS A 1 103 ? -4.525 -5.202 10.821 1.00 96.06 103 LYS A CA 1
ATOM 784 C C . LYS A 1 103 ? -4.951 -5.887 12.109 1.00 96.06 103 LYS A C 1
ATOM 786 O O . LYS A 1 103 ? -5.455 -7.002 12.091 1.00 96.06 103 LYS A O 1
ATOM 791 N N . VAL A 1 104 ? -4.817 -5.174 13.221 1.00 95.12 104 VAL A N 1
ATOM 792 C CA . VAL A 1 104 ? -5.284 -5.607 14.540 1.00 95.12 104 VAL A CA 1
ATOM 793 C C . VAL A 1 104 ? -6.178 -4.511 15.107 1.00 95.12 104 VAL A C 1
ATOM 795 O O . VAL A 1 104 ? -5.705 -3.442 15.496 1.00 95.12 104 VAL A O 1
ATOM 798 N N . GLY A 1 105 ? -7.493 -4.745 15.105 1.00 93.44 105 GLY A N 1
ATOM 799 C CA . GLY A 1 105 ? -8.477 -3.720 15.459 1.00 93.44 105 GLY A CA 1
ATOM 800 C C . GLY A 1 105 ? -8.329 -2.477 14.574 1.00 93.44 105 GLY A C 1
ATOM 801 O O . GLY A 1 105 ? -8.358 -2.578 13.349 1.00 93.44 105 GLY A O 1
ATOM 802 N N . ASN A 1 106 ? -8.131 -1.310 15.193 1.00 92.56 106 ASN A N 1
ATOM 803 C CA . ASN A 1 106 ? -7.881 -0.045 14.493 1.00 92.56 106 ASN A CA 1
ATOM 804 C C . ASN A 1 106 ? -6.381 0.293 14.370 1.00 92.56 106 ASN A C 1
ATOM 806 O O . ASN A 1 106 ? -5.987 1.455 14.448 1.00 92.56 106 ASN A O 1
ATOM 810 N N . THR A 1 107 ? -5.530 -0.727 14.251 1.00 93.38 107 THR A N 1
ATOM 811 C CA . THR A 1 107 ? -4.077 -0.569 14.123 1.00 93.38 107 THR A CA 1
ATOM 812 C C . THR A 1 107 ? -3.558 -1.353 12.928 1.00 93.38 107 THR A C 1
ATOM 814 O O . THR A 1 107 ? -3.967 -2.493 12.721 1.00 93.38 107 THR A O 1
ATOM 817 N N . ILE A 1 108 ? -2.614 -0.775 12.184 1.00 95.50 108 ILE A N 1
ATOM 818 C CA . ILE A 1 108 ? -1.764 -1.515 11.244 1.00 95.50 108 ILE A CA 1
ATOM 819 C C . ILE A 1 108 ? -0.402 -1.744 11.876 1.00 95.50 108 ILE A C 1
ATOM 821 O O . ILE A 1 108 ? 0.234 -0.804 12.344 1.00 95.50 108 ILE A O 1
ATOM 825 N N . ILE A 1 109 ? 0.047 -2.993 11.879 1.00 94.25 109 ILE A N 1
ATOM 826 C CA . ILE A 1 109 ? 1.375 -3.406 12.320 1.00 94.25 109 ILE A CA 1
ATOM 827 C C . ILE A 1 109 ? 2.154 -3.835 11.082 1.00 94.25 109 ILE A C 1
ATOM 829 O O . ILE A 1 109 ? 1.657 -4.616 10.276 1.00 94.25 109 ILE A O 1
ATOM 833 N N . THR A 1 110 ? 3.377 -3.341 10.926 1.00 92.56 110 THR A N 1
ATOM 834 C CA . THR A 1 110 ? 4.280 -3.774 9.860 1.00 92.56 110 THR A CA 1
ATOM 835 C C . THR A 1 110 ? 5.668 -4.055 10.399 1.00 92.56 110 THR A C 1
ATOM 837 O O . THR A 1 110 ? 6.179 -3.320 11.243 1.00 92.56 110 THR A O 1
ATOM 840 N N . ALA A 1 111 ? 6.296 -5.109 9.891 1.00 86.06 111 ALA A N 1
ATOM 841 C CA . ALA A 1 111 ? 7.686 -5.420 10.191 1.00 86.06 111 ALA A CA 1
ATOM 842 C C . ALA A 1 111 ? 8.582 -4.955 9.040 1.00 86.06 111 ALA A C 1
ATOM 844 O O . ALA A 1 111 ? 8.321 -5.264 7.872 1.00 86.06 111 ALA A O 1
ATOM 845 N N . GLY A 1 112 ? 9.618 -4.199 9.396 1.00 83.25 112 GLY A N 1
ATOM 846 C CA . GLY A 1 112 ? 10.719 -3.820 8.525 1.00 83.25 112 GLY A CA 1
ATOM 847 C C . GLY A 1 112 ? 12.016 -4.538 8.896 1.00 83.25 112 GLY A C 1
ATOM 848 O O . GLY A 1 112 ? 12.101 -5.191 9.938 1.00 83.25 112 GLY A O 1
ATOM 849 N N . SER A 1 113 ? 13.062 -4.368 8.084 1.00 83.56 113 SER A N 1
ATOM 850 C CA . SER A 1 113 ? 14.411 -4.862 8.417 1.00 83.56 113 SER A CA 1
ATOM 851 C C . SER A 1 113 ? 14.984 -4.233 9.693 1.00 83.56 113 SER A C 1
ATOM 853 O O . SER A 1 113 ? 15.880 -4.793 10.317 1.00 83.56 113 SER A O 1
ATOM 855 N N . ARG A 1 114 ? 14.461 -3.069 10.099 1.00 83.06 114 ARG A N 1
ATOM 856 C CA . ARG A 1 114 ? 14.931 -2.286 11.250 1.00 83.06 114 ARG A CA 1
ATOM 857 C C . ARG A 1 114 ? 13.950 -2.262 12.424 1.00 83.06 114 ARG A C 1
ATOM 859 O O . ARG A 1 114 ? 14.051 -1.354 13.256 1.00 83.06 114 ARG A O 1
ATOM 866 N N . GLY A 1 115 ? 12.996 -3.193 12.476 1.00 84.88 115 GLY A N 1
ATOM 867 C CA . GLY A 1 115 ? 12.066 -3.373 13.596 1.00 84.88 115 GLY A CA 1
ATOM 868 C C . GLY A 1 115 ? 10.590 -3.337 13.200 1.00 84.88 115 GLY A C 1
ATOM 869 O O . GLY A 1 115 ? 10.238 -3.339 12.022 1.00 84.88 115 GLY A O 1
ATOM 870 N N . VAL A 1 116 ? 9.715 -3.295 14.206 1.00 89.00 116 VAL A N 1
ATOM 871 C CA . VAL A 1 116 ? 8.255 -3.316 14.031 1.00 89.00 116 VAL A CA 1
ATOM 872 C C . VAL A 1 116 ? 7.681 -1.913 14.207 1.00 89.00 116 VAL A C 1
ATOM 874 O O . VAL A 1 116 ? 7.959 -1.227 15.194 1.00 89.00 116 VAL A O 1
ATOM 877 N N . MET A 1 117 ? 6.855 -1.489 13.258 1.00 89.19 117 MET A N 1
ATOM 878 C CA . MET A 1 117 ? 6.127 -0.226 13.287 1.00 89.19 117 MET A CA 1
ATOM 879 C C . MET A 1 117 ? 4.639 -0.494 13.491 1.00 89.19 117 MET A C 1
ATOM 881 O O . MET A 1 117 ? 4.098 -1.454 12.941 1.00 89.19 117 MET A O 1
ATOM 885 N N . ARG A 1 118 ? 3.968 0.383 14.237 1.00 90.38 118 ARG A N 1
ATOM 886 C CA . ARG A 1 118 ? 2.507 0.405 14.345 1.00 90.38 118 ARG A CA 1
ATOM 887 C C . ARG A 1 118 ? 1.953 1.755 13.900 1.00 90.38 118 ARG A C 1
ATOM 889 O O . ARG A 1 118 ? 2.593 2.783 14.128 1.00 90.38 118 ARG A O 1
ATOM 896 N N . TYR A 1 119 ? 0.753 1.751 13.336 1.00 87.19 119 TYR A N 1
ATOM 897 C CA . TYR A 1 119 ? -0.018 2.947 13.018 1.00 87.19 119 TYR A CA 1
ATOM 898 C C . TYR A 1 119 ? -1.437 2.847 13.576 1.00 87.19 119 TYR A C 1
ATOM 900 O O . TYR A 1 119 ? -2.153 1.904 13.252 1.00 87.19 119 TYR A O 1
ATOM 908 N N . ASN A 1 120 ? -1.844 3.844 14.364 1.00 84.12 120 ASN A N 1
ATOM 909 C CA . ASN A 1 120 ? -3.201 4.009 14.900 1.00 84.12 120 ASN A CA 1
ATOM 910 C C . ASN A 1 120 ? -3.610 5.499 14.947 1.00 84.12 120 ASN A C 1
ATOM 912 O O . ASN A 1 120 ? -4.029 6.017 15.979 1.00 84.12 120 ASN A O 1
ATOM 916 N N . GLY A 1 121 ? -3.402 6.223 13.844 1.00 79.75 121 GLY A N 1
ATOM 917 C CA . GLY A 1 121 ? -3.540 7.687 13.780 1.00 79.75 121 GLY A CA 1
ATOM 918 C C . GLY A 1 121 ? -2.221 8.435 14.014 1.00 79.75 121 GLY A C 1
ATOM 919 O O . GLY A 1 121 ? -2.064 9.568 13.571 1.00 79.75 121 GLY A O 1
ATOM 920 N N . SER A 1 122 ? -1.222 7.773 14.601 1.00 77.12 122 SER A N 1
ATOM 921 C CA . SER A 1 122 ? 0.184 8.187 14.556 1.00 77.12 122 SER A CA 1
ATOM 922 C C . SER A 1 122 ? 1.095 6.969 14.379 1.00 77.12 122 SER A C 1
ATOM 924 O O . SER A 1 122 ? 0.719 5.845 14.718 1.00 77.12 122 SER A O 1
ATOM 926 N N . VAL A 1 123 ? 2.283 7.175 13.803 1.00 78.25 123 VAL A N 1
ATOM 927 C CA . VAL A 1 123 ? 3.287 6.112 13.642 1.00 78.25 123 VAL A CA 1
ATOM 928 C C . VAL A 1 123 ? 4.087 5.989 14.936 1.00 78.25 123 VAL A C 1
ATOM 930 O O . VAL A 1 123 ? 4.720 6.951 15.364 1.00 78.25 123 VAL A O 1
ATOM 933 N N . THR A 1 124 ? 4.118 4.801 15.539 1.00 79.75 124 THR A N 1
ATOM 934 C CA . THR A 1 124 ? 5.045 4.475 16.635 1.00 79.75 124 THR A CA 1
ATOM 935 C C . THR A 1 124 ? 5.997 3.370 16.186 1.00 79.75 124 THR A C 1
ATOM 937 O O . THR A 1 124 ? 5.560 2.362 15.627 1.00 79.75 124 THR A O 1
ATOM 940 N N . LYS A 1 125 ? 7.298 3.530 16.447 1.00 75.38 125 LYS A N 1
ATOM 941 C CA . LYS A 1 125 ? 8.285 2.460 16.272 1.00 75.38 125 LYS A CA 1
ATOM 942 C C . LYS A 1 125 ? 8.487 1.741 17.601 1.00 75.38 125 LYS A C 1
ATOM 944 O O . LYS A 1 125 ? 8.805 2.378 18.603 1.00 75.38 125 LYS A O 1
ATOM 949 N N . THR A 1 126 ? 8.311 0.431 17.597 1.00 64.75 126 THR A N 1
ATOM 950 C CA . THR A 1 126 ? 8.651 -0.428 18.736 1.00 64.75 126 THR A CA 1
ATOM 951 C C . THR A 1 126 ? 10.150 -0.720 18.661 1.00 64.75 126 THR A C 1
ATOM 953 O O . THR A 1 126 ? 10.639 -1.076 17.585 1.00 64.75 126 THR A O 1
ATOM 956 N N . LYS A 1 127 ? 10.880 -0.451 19.752 1.00 55.50 127 LYS A N 1
ATOM 957 C CA . LYS A 1 127 ? 12.302 -0.804 19.878 1.00 55.50 127 LYS A CA 1
ATOM 958 C C . LYS A 1 127 ? 12.462 -2.313 19.971 1.00 55.50 127 LYS A C 1
ATOM 960 O O . LYS A 1 127 ? 11.593 -2.933 20.621 1.00 55.50 127 LYS A O 1
#

Radius of gyration: 13.47 Å; chains: 1; bounding box: 33×22×38 Å

Sequence (127 aa):
QHAGGRGYAWKIFPVTPKLIYAGLQSQDGIYRVAKSTDGGDHWDTLTVATGKPPGPGIQGIGFLDANTGWVGGFFTGMFTTADGGKSWREVALTDRMFNRFEKVGNTIITAGSRGVMRYNGSVTKTK